Protein AF-A0A1W9GHC3-F1 (afdb_monomer_lite)

Sequence (152 aa):
MKIVDRYWSAICWDCQHILHFSAHDYFKWESYAIHVGSQVFYKWRRKRPTSELLDFFDILMNIEGTKVNEQVLEDPETIEWMASQPERSSRPPIFGHTKEVNLMMMQIEVQTGKQMKRPIIPGLELKLTRKIIRTKDAVARAQERNRLKKAS

pLDDT: mean 77.13, std 10.02, range [52.69, 91.31]

Secondary structure (DSSP, 8-state):
-HHHHHHHHHHHHHHHHTS-S-HHHHT-EEEEEEEETTEEEEEEEESS-HHHHHHHHHHHHHSTT-HHHHHHHH-HHHHHHHHHS---SSPPGGG---HHHHHHHHHHHHHH-PPPPPPPPHHHHHHHHHHHHHHHHHHHHHHHHHHHHH--

Foldseek 3Di:
DVLCVQCVVLVQVCCCPVVNDGPCVVFDKDWDWDDDDPDTDIDIDTPDDVVVVVVVLLVQLADPPRSSVVSCLPDPVNLVVLLPDDDDPDDPSSPPCDPVNVVVQVVCCVVVVDRDDRDDRNSVVVNVVVVVVVVVVVVVVVVVVVVVVVVD

Structure (mmCIF, N/CA/C/O backbone):
data_AF-A0A1W9GHC3-F1
#
_entry.id   AF-A0A1W9GHC3-F1
#
loop_
_atom_site.group_PDB
_atom_site.id
_atom_site.type_symbol
_atom_site.label_atom_id
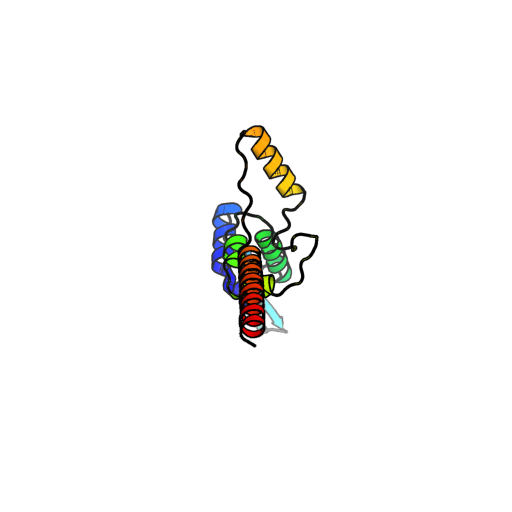_atom_site.label_alt_id
_atom_site.label_comp_id
_atom_site.label_asym_id
_atom_site.label_entity_id
_atom_site.label_seq_id
_atom_site.pdbx_PDB_ins_code
_atom_site.Cartn_x
_atom_site.Cartn_y
_atom_site.Cartn_z
_atom_site.occupancy
_atom_site.B_iso_or_equiv
_atom_site.auth_seq_id
_atom_site.auth_comp_id
_atom_site.auth_asym_id
_atom_site.auth_atom_id
_atom_site.pdbx_PDB_model_num
ATOM 1 N N . MET A 1 1 ? -1.607 -10.414 -12.733 1.00 56.38 1 MET A N 1
ATOM 2 C CA . MET A 1 1 ? -1.873 -9.179 -13.507 1.00 56.38 1 MET A CA 1
ATOM 3 C C . MET A 1 1 ? -3.061 -8.386 -12.983 1.00 56.38 1 MET A C 1
ATOM 5 O O . MET A 1 1 ? -2.893 -7.188 -12.861 1.00 56.38 1 MET A O 1
ATOM 9 N N . LYS A 1 2 ? -4.165 -9.014 -12.538 1.00 66.38 2 LYS A N 1
ATOM 10 C CA . LYS A 1 2 ? -5.343 -8.306 -11.984 1.00 66.38 2 LYS A CA 1
ATOM 11 C C . LYS A 1 2 ? -5.044 -7.198 -10.954 1.00 66.38 2 LYS A C 1
ATOM 13 O O . LYS A 1 2 ? -5.726 -6.188 -10.969 1.00 66.38 2 LYS A O 1
ATOM 18 N N . ILE A 1 3 ? -4.037 -7.378 -10.091 1.00 67.88 3 ILE A N 1
ATOM 19 C CA . ILE A 1 3 ? -3.596 -6.373 -9.102 1.00 67.88 3 ILE A CA 1
ATOM 20 C C . ILE A 1 3 ? -3.003 -5.132 -9.781 1.00 67.88 3 ILE A C 1
ATOM 22 O O . ILE A 1 3 ? -3.460 -4.024 -9.538 1.00 67.88 3 ILE A O 1
ATOM 26 N N . VAL A 1 4 ? -2.036 -5.315 -10.685 1.00 70.25 4 VAL A N 1
ATOM 27 C CA . VAL A 1 4 ? -1.431 -4.207 -11.443 1.00 70.25 4 VAL A CA 1
ATOM 28 C C . VAL A 1 4 ? -2.496 -3.476 -12.252 1.00 70.25 4 VAL A C 1
ATOM 30 O O . VAL A 1 4 ? -2.523 -2.253 -12.244 1.00 70.25 4 VAL A O 1
ATOM 33 N N . ASP A 1 5 ? -3.393 -4.217 -12.905 1.00 78.00 5 ASP A N 1
ATOM 34 C CA . ASP A 1 5 ? -4.468 -3.628 -13.706 1.00 78.00 5 ASP A CA 1
ATOM 35 C C . ASP A 1 5 ? -5.448 -2.826 -12.829 1.00 78.00 5 ASP A C 1
ATOM 37 O O . ASP A 1 5 ? -5.911 -1.763 -13.238 1.00 78.00 5 ASP A O 1
ATOM 41 N N . ARG A 1 6 ? -5.723 -3.289 -11.597 1.00 80.81 6 ARG A N 1
ATOM 42 C CA . ARG A 1 6 ? -6.586 -2.600 -10.621 1.00 80.81 6 ARG A CA 1
ATOM 43 C C . ARG A 1 6 ? -5.992 -1.266 -10.154 1.00 80.81 6 ARG A C 1
ATOM 45 O O . ARG A 1 6 ? -6.743 -0.311 -9.970 1.00 80.81 6 ARG A O 1
ATOM 52 N N . TYR A 1 7 ? -4.672 -1.188 -9.987 1.00 85.00 7 TYR A N 1
ATOM 53 C CA . TYR A 1 7 ? -3.981 0.012 -9.489 1.00 85.00 7 TYR A CA 1
ATOM 54 C C . TYR A 1 7 ? -3.253 0.803 -10.587 1.00 85.00 7 TYR A C 1
ATOM 56 O O . TYR A 1 7 ? -2.509 1.736 -10.288 1.00 85.00 7 TYR A O 1
ATOM 64 N N . TRP A 1 8 ? -3.465 0.465 -11.864 1.00 85.56 8 TRP A N 1
ATOM 65 C CA . TRP A 1 8 ? -2.727 1.053 -12.986 1.00 85.56 8 TRP A CA 1
ATOM 66 C C . TRP A 1 8 ? -2.868 2.576 -13.060 1.00 85.56 8 TRP A C 1
ATOM 68 O O . TRP A 1 8 ? -1.890 3.278 -13.302 1.00 85.56 8 TRP A O 1
ATOM 78 N N . SER A 1 9 ? -4.060 3.106 -12.776 1.00 86.19 9 SER A N 1
ATOM 79 C CA . SER A 1 9 ? -4.304 4.551 -12.727 1.00 86.19 9 SER A CA 1
ATOM 80 C C . SER A 1 9 ? -3.456 5.262 -11.672 1.00 86.19 9 SER A C 1
ATOM 82 O O . SER A 1 9 ? -2.910 6.328 -11.951 1.00 86.19 9 SER A O 1
ATOM 84 N N . ALA A 1 10 ? -3.315 4.674 -10.481 1.00 85.19 10 ALA A N 1
ATOM 85 C CA . ALA A 1 10 ? -2.468 5.225 -9.430 1.00 85.19 10 ALA A CA 1
ATOM 86 C C . ALA A 1 10 ? -0.984 5.120 -9.782 1.00 85.19 10 ALA A C 1
ATOM 88 O O . ALA A 1 10 ? -0.258 6.091 -9.603 1.00 85.19 10 ALA A O 1
ATOM 89 N N . ILE A 1 11 ? -0.551 3.995 -10.363 1.00 85.44 11 ILE A N 1
ATOM 90 C CA . ILE A 1 11 ? 0.830 3.822 -10.842 1.00 85.44 11 ILE A CA 1
ATOM 91 C C . ILE A 1 11 ? 1.169 4.909 -11.870 1.00 85.44 11 ILE A C 1
ATOM 93 O O . ILE A 1 11 ? 2.206 5.559 -11.769 1.00 85.44 11 ILE A O 1
ATOM 97 N N . CYS A 1 12 ? 0.284 5.148 -12.843 1.00 86.88 12 CYS A N 1
ATOM 98 C CA . CYS A 1 12 ? 0.454 6.219 -13.822 1.00 86.88 12 CYS A CA 1
ATOM 99 C C . CYS A 1 12 ? 0.563 7.595 -13.157 1.00 86.88 12 CYS A C 1
ATOM 101 O O . CYS A 1 12 ? 1.422 8.388 -13.545 1.00 86.88 12 CYS A O 1
ATOM 103 N N . TRP A 1 13 ? -0.285 7.866 -12.161 1.00 86.50 13 TRP A N 1
ATOM 104 C CA . TRP A 1 13 ? -0.265 9.128 -11.431 1.00 86.50 13 TRP A CA 1
ATOM 105 C C . TRP A 1 13 ? 1.059 9.329 -10.686 1.00 86.50 13 TRP A C 1
ATOM 107 O O . TRP A 1 13 ? 1.682 10.376 -10.859 1.00 86.50 13 TRP A O 1
ATOM 117 N N . ASP A 1 14 ? 1.524 8.326 -9.936 1.00 83.38 14 ASP A N 1
ATOM 118 C CA . ASP A 1 14 ? 2.777 8.389 -9.173 1.00 83.38 14 ASP A CA 1
ATOM 119 C C . ASP A 1 14 ? 3.99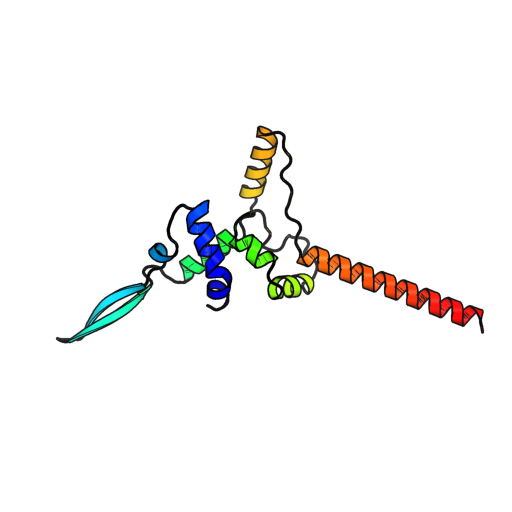1 8.542 -10.090 1.00 83.38 14 ASP A C 1
ATOM 121 O O . ASP A 1 14 ? 4.861 9.381 -9.847 1.00 83.38 14 ASP A O 1
ATOM 125 N N . CYS A 1 15 ? 4.033 7.804 -11.203 1.00 82.62 15 CYS A N 1
ATOM 126 C CA . CYS A 1 15 ? 5.087 7.970 -12.200 1.00 82.62 15 CYS A CA 1
ATOM 127 C C . CYS A 1 15 ? 5.134 9.405 -12.743 1.00 82.62 15 CYS A C 1
ATOM 129 O O . CYS A 1 15 ? 6.214 9.980 -12.861 1.00 82.62 15 CYS A O 1
ATOM 131 N N . GLN A 1 16 ? 3.978 10.010 -13.022 1.00 81.75 16 GLN A N 1
ATOM 132 C CA . GLN A 1 16 ? 3.910 11.361 -13.572 1.00 81.75 16 GLN A CA 1
ATOM 133 C C . GLN A 1 16 ? 4.247 12.449 -12.538 1.00 81.75 16 GLN A C 1
ATOM 135 O O . GLN A 1 16 ? 4.960 13.400 -12.864 1.00 81.75 16 GLN A O 1
ATOM 140 N N . HIS A 1 17 ? 3.742 12.329 -11.308 1.00 75.00 17 HIS A N 1
ATOM 141 C CA . HIS A 1 17 ? 3.769 13.417 -10.323 1.00 75.00 17 HIS A CA 1
ATOM 142 C C . HIS A 1 17 ? 4.912 13.308 -9.312 1.00 75.00 17 HIS A C 1
ATOM 144 O O . HIS A 1 17 ? 5.388 14.338 -8.844 1.00 75.00 17 HIS A O 1
ATOM 150 N N . ILE A 1 18 ? 5.375 12.094 -9.002 1.00 74.38 18 ILE A N 1
ATOM 151 C CA . ILE A 1 18 ? 6.469 11.860 -8.047 1.00 74.38 18 ILE A CA 1
ATOM 152 C C . ILE A 1 18 ? 7.786 11.644 -8.790 1.00 74.38 18 ILE A C 1
ATOM 154 O O . ILE A 1 18 ? 8.825 12.164 -8.395 1.00 74.38 18 ILE A O 1
ATOM 158 N N . LEU A 1 19 ? 7.749 10.865 -9.871 1.00 76.56 19 LEU A N 1
ATOM 159 C CA . LEU A 1 19 ? 8.956 10.395 -10.558 1.00 76.56 19 LEU A CA 1
ATOM 160 C C . LEU A 1 19 ? 9.219 11.114 -11.887 1.00 76.56 19 LEU A C 1
ATOM 162 O O . LEU A 1 19 ? 10.254 10.891 -12.514 1.00 76.56 19 LEU A O 1
ATOM 166 N N . HIS A 1 20 ? 8.295 11.979 -12.306 1.00 79.56 20 HIS A N 1
ATOM 167 C CA . HIS A 1 20 ? 8.384 12.815 -13.502 1.00 79.56 20 HIS A CA 1
ATOM 168 C C . HIS A 1 20 ? 8.636 12.044 -14.809 1.00 79.56 20 HIS A C 1
ATOM 170 O O . HIS A 1 20 ? 9.319 12.535 -15.710 1.00 79.56 20 HIS A O 1
ATOM 176 N N . PHE A 1 21 ? 8.051 10.849 -14.949 1.00 84.44 21 PHE A N 1
ATOM 177 C CA . PHE A 1 21 ? 8.074 10.088 -16.199 1.00 84.44 21 PHE A CA 1
ATOM 178 C C . PHE A 1 21 ? 6.733 9.414 -16.521 1.00 84.44 21 PHE A C 1
ATOM 180 O O . PHE A 1 21 ? 5.882 9.182 -15.669 1.00 84.44 21 PHE A O 1
ATOM 187 N N . SER A 1 22 ? 6.544 9.061 -17.792 1.00 85.88 22 SER A N 1
ATOM 188 C CA . SER A 1 22 ? 5.350 8.359 -18.272 1.00 85.88 22 SER A CA 1
ATOM 189 C C . SER A 1 22 ? 5.458 6.851 -18.027 1.00 85.88 22 SER A C 1
ATOM 191 O O . SER A 1 22 ? 6.295 6.173 -18.629 1.00 85.88 22 SER A O 1
ATOM 193 N N . ALA A 1 23 ? 4.579 6.298 -17.182 1.00 83.69 23 ALA A N 1
ATOM 194 C CA . ALA A 1 23 ? 4.496 4.851 -16.946 1.00 83.69 23 ALA A CA 1
ATOM 195 C C . ALA A 1 23 ? 4.230 4.063 -18.242 1.00 83.69 23 ALA A C 1
ATOM 197 O O . ALA A 1 23 ? 4.757 2.964 -18.432 1.00 83.69 23 ALA A O 1
ATOM 198 N N . HIS A 1 24 ? 3.451 4.640 -19.162 1.00 83.75 24 HIS A N 1
ATOM 199 C CA . HIS A 1 24 ? 3.139 4.028 -20.453 1.00 83.75 24 HIS A CA 1
ATOM 200 C C . HIS A 1 24 ? 4.378 3.866 -21.334 1.00 83.75 24 HIS A C 1
ATOM 202 O O . HIS A 1 24 ? 4.559 2.816 -21.950 1.00 83.75 24 HIS A O 1
ATOM 208 N N . ASP A 1 25 ? 5.247 4.876 -21.362 1.00 82.44 25 ASP A N 1
ATOM 209 C CA . ASP A 1 25 ? 6.484 4.825 -22.144 1.00 82.44 25 ASP A CA 1
ATOM 210 C C . ASP A 1 25 ? 7.536 3.935 -21.487 1.00 82.44 25 ASP A C 1
ATOM 212 O O . ASP A 1 25 ? 8.301 3.245 -22.171 1.00 82.44 25 ASP A O 1
ATOM 216 N N . TYR A 1 26 ? 7.544 3.915 -20.155 1.00 79.12 26 TYR A N 1
ATOM 217 C CA . TYR A 1 26 ? 8.469 3.115 -19.368 1.00 79.12 26 TYR A CA 1
ATOM 218 C C . TYR A 1 26 ? 8.193 1.609 -19.507 1.00 79.12 26 TYR A C 1
ATOM 220 O O . TYR A 1 26 ? 9.114 0.826 -19.740 1.00 79.12 26 TYR A O 1
ATOM 228 N N . PHE A 1 27 ? 6.919 1.200 -19.470 1.00 79.56 27 PHE A N 1
ATOM 229 C CA . PHE A 1 27 ? 6.497 -0.208 -19.532 1.00 79.56 27 PHE A CA 1
ATOM 230 C C . PHE A 1 27 ? 5.967 -0.661 -20.903 1.00 79.56 27 PHE A C 1
ATOM 232 O O . PHE A 1 27 ? 5.299 -1.697 -21.000 1.00 79.56 27 PHE A O 1
ATOM 239 N N . LYS A 1 28 ? 6.282 0.095 -21.959 1.00 84.25 28 LYS A N 1
ATOM 240 C CA . LYS A 1 28 ? 5.808 -0.116 -23.332 1.00 84.25 28 LYS A CA 1
ATOM 241 C C . LYS A 1 28 ? 6.119 -1.520 -23.878 1.00 84.25 28 LYS A C 1
ATOM 243 O O . LYS A 1 28 ? 7.143 -2.130 -23.559 1.00 84.25 28 LYS A O 1
ATOM 248 N N . TRP A 1 29 ? 5.248 -2.013 -24.760 1.00 82.25 29 TRP A N 1
ATOM 249 C CA . TRP A 1 29 ? 5.506 -3.194 -25.587 1.00 82.25 29 TRP A CA 1
ATOM 250 C C . TRP A 1 29 ? 6.313 -2.823 -26.836 1.00 82.25 29 TRP A C 1
ATOM 252 O O . TRP A 1 29 ? 5.992 -1.864 -27.536 1.00 82.25 29 TRP A O 1
ATOM 262 N N . GLU A 1 30 ? 7.349 -3.602 -27.127 1.00 86.75 30 GLU A N 1
ATOM 263 C CA . GLU A 1 30 ? 8.183 -3.484 -28.318 1.00 86.75 30 GLU A CA 1
ATOM 264 C C . GLU A 1 30 ? 8.022 -4.718 -29.212 1.00 86.75 30 GLU A C 1
ATOM 266 O O . GLU A 1 30 ? 8.011 -5.865 -28.751 1.00 86.75 30 GLU A O 1
ATOM 271 N N . SER A 1 31 ? 7.873 -4.481 -30.514 1.00 87.06 31 SER A N 1
ATOM 272 C CA . SER A 1 31 ? 7.913 -5.538 -31.517 1.00 87.06 31 SER A CA 1
ATOM 273 C C . SER A 1 31 ? 9.364 -5.849 -31.862 1.00 87.06 31 SER A C 1
ATOM 275 O O . SER A 1 31 ? 10.144 -4.934 -32.124 1.00 87.06 31 SER A O 1
ATOM 277 N N . TYR A 1 32 ? 9.712 -7.126 -31.933 1.00 85.75 32 TYR A N 1
ATOM 278 C CA . TYR A 1 32 ? 11.011 -7.577 -32.413 1.00 85.75 32 TYR A CA 1
ATOM 279 C C . TYR A 1 32 ? 10.830 -8.616 -33.517 1.00 85.75 32 TYR A C 1
ATOM 281 O O . TYR A 1 32 ? 9.870 -9.391 -33.523 1.00 85.75 32 TYR A O 1
ATOM 289 N N . ALA A 1 33 ? 11.753 -8.597 -34.473 1.00 87.75 33 ALA A N 1
ATOM 290 C CA . ALA A 1 33 ? 11.755 -9.505 -35.606 1.00 87.75 33 ALA A CA 1
ATOM 291 C C . ALA A 1 33 ? 12.527 -10.782 -35.254 1.00 87.75 33 ALA A C 1
ATOM 293 O O . ALA A 1 33 ? 13.699 -10.734 -34.881 1.00 87.75 33 ALA A O 1
ATOM 294 N N . ILE A 1 34 ? 11.877 -11.930 -35.405 1.00 85.62 34 ILE A N 1
ATOM 295 C CA . ILE A 1 34 ? 12.501 -13.247 -35.335 1.00 85.62 34 ILE A CA 1
ATOM 296 C C . ILE A 1 34 ? 12.658 -13.758 -36.754 1.00 85.62 34 ILE A C 1
ATOM 298 O O . ILE A 1 34 ? 11.692 -13.817 -37.512 1.00 85.62 34 ILE A O 1
ATOM 302 N N . HIS A 1 35 ? 13.880 -14.143 -37.087 1.00 86.25 35 HIS A N 1
ATOM 303 C CA . HIS A 1 35 ? 14.206 -14.695 -38.389 1.00 86.25 35 HIS A CA 1
ATOM 304 C C . HIS A 1 35 ? 14.248 -16.215 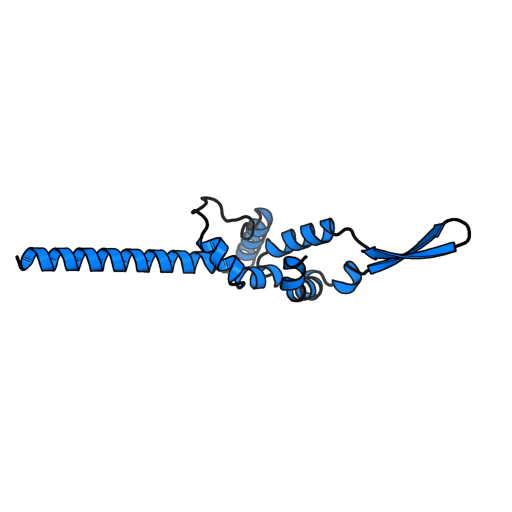-38.252 1.00 86.25 35 HIS A C 1
ATOM 306 O O . HIS A 1 35 ? 15.016 -16.745 -37.449 1.00 86.25 35 HIS A O 1
ATOM 312 N N . VAL A 1 36 ? 13.396 -16.910 -39.003 1.00 83.88 36 VAL A N 1
ATOM 313 C CA . VAL A 1 36 ? 13.403 -18.374 -39.097 1.00 83.88 36 VAL A CA 1
ATOM 314 C C . VAL A 1 36 ? 13.594 -18.717 -40.569 1.00 83.88 36 VAL A C 1
ATOM 316 O O . VAL A 1 36 ? 12.656 -18.666 -41.364 1.00 83.88 36 VAL A O 1
ATOM 319 N N . GLY A 1 37 ? 14.844 -18.987 -40.951 1.00 84.44 37 GLY A N 1
ATOM 320 C CA . GLY A 1 37 ? 15.231 -19.109 -42.357 1.00 84.44 37 GLY A CA 1
ATOM 321 C C . GLY A 1 37 ? 15.061 -17.780 -43.101 1.00 84.44 37 GLY A C 1
ATOM 322 O O . GLY A 1 37 ? 15.586 -16.756 -42.670 1.00 84.44 37 GLY A O 1
ATOM 323 N N . SER A 1 38 ? 14.319 -17.797 -44.208 1.00 84.62 38 SER A N 1
ATOM 324 C CA . SER A 1 38 ? 14.007 -16.623 -45.037 1.00 84.62 38 SER A CA 1
ATOM 325 C C . SER A 1 38 ? 12.733 -15.875 -44.618 1.00 84.62 38 SER A C 1
ATOM 327 O O . SER A 1 38 ? 12.408 -14.850 -45.213 1.00 84.62 38 SER A O 1
ATOM 329 N N . GLN A 1 39 ? 12.003 -16.360 -43.608 1.00 83.50 39 GLN A N 1
ATOM 330 C CA . GLN A 1 39 ? 10.781 -15.721 -43.120 1.00 83.50 39 GLN A CA 1
ATOM 331 C C . GLN A 1 39 ? 11.044 -14.874 -41.872 1.00 83.50 39 GLN A C 1
ATOM 333 O O . GLN A 1 39 ? 11.736 -15.295 -40.940 1.00 83.50 39 GLN A O 1
ATOM 338 N N . VAL A 1 40 ? 10.443 -13.680 -41.852 1.00 84.81 40 VAL A N 1
ATOM 339 C CA . VAL A 1 40 ? 10.484 -12.749 -40.721 1.00 84.81 40 VAL A CA 1
ATOM 340 C C . VAL A 1 40 ? 9.149 -12.790 -39.989 1.00 84.81 40 VAL A C 1
ATOM 342 O O . VAL A 1 40 ? 8.103 -12.487 -40.559 1.00 84.81 40 VAL A O 1
ATOM 345 N N . PHE A 1 41 ? 9.193 -13.131 -38.705 1.00 85.12 41 PHE A N 1
ATOM 346 C CA . PHE A 1 41 ? 8.041 -13.124 -37.813 1.00 85.12 41 PHE A CA 1
ATOM 347 C C . PHE A 1 41 ? 8.181 -11.996 -36.802 1.00 85.12 41 PHE A C 1
ATOM 349 O O . PHE A 1 41 ? 9.188 -11.902 -36.102 1.00 85.12 41 PHE A O 1
ATOM 356 N N . TYR A 1 42 ? 7.151 -11.169 -36.665 1.00 86.56 42 TYR A N 1
ATOM 357 C CA . TYR A 1 42 ? 7.112 -10.159 -35.614 1.00 86.56 42 TYR A CA 1
ATOM 358 C C . TYR A 1 42 ? 6.507 -10.758 -34.348 1.00 86.56 42 TYR A C 1
ATOM 360 O O . TYR A 1 42 ? 5.387 -11.269 -34.362 1.00 86.56 42 TYR A O 1
ATOM 368 N N . LYS A 1 43 ? 7.246 -10.686 -33.240 1.00 84.88 43 LYS A N 1
ATOM 369 C CA . LYS A 1 43 ? 6.727 -10.997 -31.906 1.00 84.88 43 LYS A CA 1
ATOM 370 C C . LYS A 1 43 ? 6.740 -9.748 -31.043 1.00 84.88 43 LYS A C 1
ATOM 372 O O . LYS A 1 43 ? 7.590 -8.876 -31.194 1.00 84.88 43 LYS A O 1
ATOM 377 N N . TRP A 1 44 ? 5.797 -9.683 -30.116 1.00 83.81 44 TRP A N 1
ATOM 378 C CA . TRP A 1 44 ? 5.721 -8.618 -29.127 1.00 83.81 44 TRP A CA 1
ATOM 379 C C . TRP A 1 44 ? 6.377 -9.079 -27.833 1.00 83.81 44 TRP A C 1
ATOM 381 O O . TRP A 1 44 ? 6.138 -10.193 -27.366 1.00 83.81 44 TRP A O 1
ATOM 391 N N . ARG A 1 45 ? 7.205 -8.221 -27.246 1.00 81.94 45 ARG A N 1
ATOM 392 C CA . ARG A 1 45 ? 7.705 -8.384 -25.878 1.00 81.94 45 ARG A CA 1
ATOM 393 C C . ARG A 1 45 ? 7.592 -7.063 -25.136 1.00 81.94 45 ARG A C 1
ATOM 395 O O . ARG A 1 45 ? 7.502 -6.005 -25.748 1.00 81.94 45 ARG A O 1
ATOM 402 N N . ARG A 1 46 ? 7.594 -7.108 -23.811 1.00 79.12 46 ARG A N 1
ATOM 403 C CA . ARG A 1 46 ? 7.706 -5.885 -23.013 1.00 79.12 46 ARG A CA 1
ATOM 404 C C . ARG A 1 46 ? 9.133 -5.356 -23.109 1.00 79.12 46 ARG A C 1
ATOM 406 O O . ARG A 1 46 ? 10.074 -6.146 -23.085 1.00 79.12 46 ARG A O 1
ATOM 413 N N . LYS A 1 47 ? 9.285 -4.032 -23.172 1.00 83.94 47 LYS A N 1
ATOM 414 C CA . LYS A 1 47 ? 10.591 -3.355 -23.1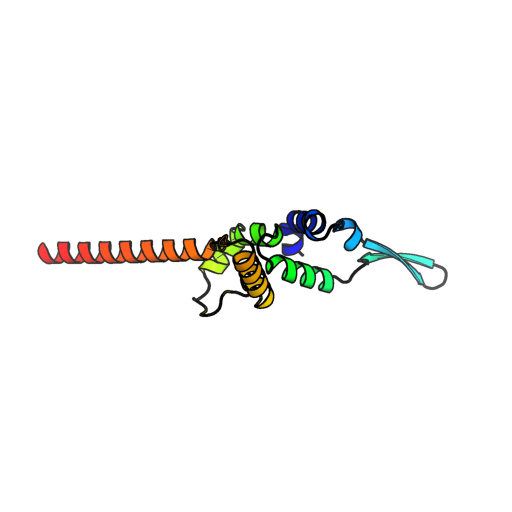51 1.00 83.94 47 LYS A CA 1
ATOM 415 C C . LYS A 1 47 ? 11.370 -3.636 -21.859 1.00 83.94 47 LYS A C 1
ATOM 417 O O . LYS A 1 47 ? 12.599 -3.641 -21.857 1.00 83.94 47 LYS A O 1
ATOM 422 N N . ARG A 1 48 ? 10.649 -3.884 -20.763 1.00 81.25 48 ARG A N 1
ATOM 423 C CA . ARG A 1 48 ? 11.182 -4.264 -19.450 1.00 81.25 48 ARG A CA 1
ATOM 424 C C . ARG A 1 48 ? 10.521 -5.546 -18.938 1.00 81.25 48 ARG A C 1
ATOM 426 O O . ARG A 1 48 ? 9.349 -5.782 -19.252 1.00 81.25 48 ARG A O 1
ATOM 433 N N . PRO A 1 49 ? 11.246 -6.385 -18.179 1.00 83.62 49 PRO A N 1
ATOM 434 C CA . PRO A 1 49 ? 10.683 -7.588 -17.584 1.00 83.62 49 PRO A CA 1
ATOM 435 C C . PRO A 1 49 ? 9.562 -7.247 -16.596 1.00 83.62 49 PRO A C 1
ATOM 437 O O . PRO A 1 49 ? 9.541 -6.196 -15.963 1.00 83.62 49 PRO A O 1
ATOM 440 N N . THR A 1 50 ? 8.609 -8.166 -16.447 1.00 78.62 50 THR A N 1
ATOM 441 C CA . THR A 1 50 ? 7.466 -7.972 -15.543 1.00 78.62 50 THR A CA 1
ATOM 442 C C . THR A 1 50 ? 7.876 -7.950 -14.069 1.00 78.62 50 THR A C 1
ATOM 444 O O . THR A 1 50 ? 7.186 -7.314 -13.284 1.00 78.62 50 THR A O 1
ATOM 447 N N . SER A 1 51 ? 8.986 -8.595 -13.700 1.00 81.81 51 SER A N 1
ATOM 448 C CA . SER A 1 51 ? 9.529 -8.546 -12.337 1.00 81.81 51 SER A CA 1
ATOM 449 C C . SER A 1 51 ? 9.867 -7.120 -11.914 1.00 81.81 51 SER A C 1
ATOM 451 O O . SER A 1 51 ? 9.429 -6.691 -10.861 1.00 81.81 51 SER A O 1
ATOM 453 N N . GLU A 1 52 ? 10.519 -6.351 -12.789 1.00 82.75 52 GLU A N 1
ATOM 454 C CA . GLU A 1 52 ? 10.886 -4.956 -12.518 1.00 82.75 52 GLU A CA 1
ATOM 455 C C . GLU A 1 52 ? 9.649 -4.082 -12.272 1.00 82.75 52 GLU A C 1
ATOM 457 O O . GLU A 1 52 ? 9.662 -3.230 -11.394 1.00 82.75 52 GLU A O 1
ATOM 462 N N . LEU A 1 53 ? 8.545 -4.331 -12.988 1.00 80.12 53 LEU A N 1
ATOM 463 C CA . LEU A 1 53 ? 7.273 -3.654 -12.717 1.00 80.12 53 LEU A CA 1
ATOM 464 C C . LEU A 1 53 ? 6.711 -4.012 -11.330 1.00 80.12 53 LEU A C 1
ATOM 466 O O . LEU A 1 53 ? 6.145 -3.146 -10.668 1.00 80.12 53 LEU A O 1
ATOM 470 N N . LEU A 1 54 ? 6.807 -5.279 -10.921 1.00 80.75 54 LEU A N 1
ATOM 471 C CA . LEU A 1 54 ? 6.294 -5.733 -9.627 1.00 80.75 54 LEU A CA 1
ATOM 472 C C . LEU A 1 54 ? 7.133 -5.175 -8.476 1.00 80.75 54 LEU A C 1
ATOM 474 O O . LEU A 1 54 ? 6.555 -4.653 -7.533 1.00 80.75 54 LEU A O 1
ATOM 478 N N . ASP A 1 55 ? 8.459 -5.180 -8.606 1.00 80.25 55 ASP A N 1
ATOM 479 C CA . ASP A 1 55 ? 9.360 -4.566 -7.627 1.00 80.25 55 ASP A CA 1
ATOM 480 C C . ASP A 1 55 ? 9.079 -3.060 -7.500 1.00 80.25 55 ASP A C 1
ATOM 482 O O . ASP A 1 55 ? 9.054 -2.504 -6.404 1.00 80.25 55 ASP A O 1
ATOM 486 N N . PHE A 1 56 ? 8.799 -2.391 -8.623 1.00 78.06 56 PHE A N 1
ATOM 487 C CA . PHE A 1 56 ? 8.433 -0.976 -8.633 1.00 78.06 56 PHE A CA 1
ATOM 488 C C . PHE A 1 56 ? 7.110 -0.710 -7.914 1.00 78.06 56 PHE A C 1
ATOM 490 O O . PHE A 1 56 ? 6.988 0.238 -7.138 1.00 78.06 56 PHE A O 1
ATOM 497 N N . PHE A 1 57 ? 6.117 -1.560 -8.168 1.00 77.69 57 PHE A N 1
ATOM 498 C CA . PHE A 1 57 ? 4.827 -1.505 -7.497 1.00 77.69 57 PHE A CA 1
ATOM 499 C C . PHE A 1 57 ? 4.973 -1.752 -5.991 1.00 77.69 57 PHE A C 1
ATOM 501 O O . PHE A 1 57 ? 4.407 -1.000 -5.201 1.00 77.69 57 PHE A O 1
ATOM 508 N N . ASP A 1 58 ? 5.795 -2.723 -5.592 1.00 77.19 58 ASP A N 1
ATOM 509 C CA . ASP A 1 58 ? 6.111 -2.990 -4.190 1.00 77.19 58 ASP A CA 1
ATOM 510 C C . ASP A 1 58 ? 6.768 -1.777 -3.523 1.00 77.19 58 ASP A C 1
ATOM 512 O O . ASP A 1 58 ? 6.395 -1.410 -2.411 1.00 77.19 58 ASP A O 1
ATOM 516 N N . ILE A 1 59 ? 7.693 -1.091 -4.195 1.00 77.25 59 ILE A N 1
ATOM 517 C CA . ILE A 1 59 ? 8.291 0.142 -3.668 1.00 77.25 59 ILE A CA 1
ATOM 518 C C . ILE A 1 59 ? 7.224 1.229 -3.484 1.00 77.25 59 ILE A C 1
ATOM 520 O O . ILE A 1 59 ? 7.122 1.794 -2.395 1.00 77.25 59 ILE A O 1
ATOM 524 N N . LEU A 1 60 ? 6.403 1.503 -4.505 1.00 77.50 60 LEU A N 1
ATOM 525 C CA . LEU A 1 60 ? 5.368 2.543 -4.438 1.00 77.50 60 LEU A CA 1
ATOM 526 C C . LEU A 1 60 ? 4.322 2.261 -3.355 1.00 77.50 60 LEU A C 1
ATOM 528 O O . LEU A 1 60 ? 3.931 3.182 -2.643 1.00 77.50 60 LEU A O 1
ATOM 532 N N . MET A 1 61 ? 3.919 1.000 -3.178 1.00 75.38 61 MET A N 1
ATOM 533 C CA . MET A 1 61 ? 3.004 0.590 -2.108 1.00 75.38 61 MET A CA 1
ATOM 534 C C . MET A 1 61 ? 3.562 0.836 -0.705 1.00 75.38 61 MET A C 1
ATOM 536 O O . MET A 1 61 ? 2.779 0.997 0.226 1.00 75.38 61 MET A O 1
ATOM 540 N N . ASN A 1 62 ? 4.884 0.848 -0.535 1.00 71.94 62 ASN A N 1
ATOM 541 C CA . ASN A 1 62 ? 5.534 1.021 0.766 1.00 71.94 62 ASN A CA 1
ATOM 542 C C . ASN A 1 62 ? 5.912 2.481 1.069 1.00 71.94 62 ASN A C 1
ATOM 544 O O . ASN A 1 62 ? 6.301 2.794 2.197 1.00 71.94 62 ASN A O 1
ATOM 548 N N . ILE A 1 63 ? 5.810 3.377 0.085 1.00 70.31 63 ILE A N 1
ATOM 549 C CA . ILE A 1 63 ? 6.034 4.810 0.277 1.00 70.31 63 ILE A CA 1
ATOM 550 C C . ILE A 1 63 ? 4.701 5.462 0.642 1.00 70.31 63 ILE A C 1
ATOM 552 O O . ILE A 1 63 ? 3.715 5.361 -0.082 1.00 70.31 63 ILE A O 1
ATOM 556 N N . GLU A 1 64 ? 4.674 6.147 1.778 1.00 67.00 64 GLU A N 1
ATOM 557 C CA . GLU A 1 64 ? 3.501 6.900 2.210 1.00 67.00 64 GLU A CA 1
ATOM 558 C C . GLU A 1 64 ? 3.270 8.131 1.321 1.00 67.00 64 GLU A C 1
ATOM 560 O O . GLU A 1 64 ? 4.216 8.820 0.939 1.00 67.00 64 GLU A O 1
ATOM 565 N N . GLY A 1 65 ? 2.001 8.423 1.027 1.00 65.31 65 GLY A N 1
ATOM 566 C CA . GLY A 1 65 ? 1.599 9.582 0.226 1.00 65.31 65 GLY A CA 1
ATOM 567 C C . GLY A 1 65 ? 1.668 9.346 -1.282 1.00 65.31 65 GLY A C 1
ATOM 568 O O . GLY A 1 65 ? 1.327 10.243 -2.051 1.00 65.31 65 GLY A O 1
ATOM 569 N N . THR A 1 66 ? 2.073 8.150 -1.717 1.00 77.88 66 THR A N 1
ATOM 570 C CA . THR A 1 66 ? 1.859 7.721 -3.100 1.00 77.88 66 THR A CA 1
ATOM 571 C C . THR A 1 66 ? 0.381 7.424 -3.321 1.00 77.88 66 THR A C 1
ATOM 573 O O . THR A 1 66 ? -0.325 6.928 -2.435 1.00 77.88 66 THR A O 1
ATOM 576 N N . LYS A 1 67 ? -0.097 7.685 -4.536 1.00 79.06 67 LYS A N 1
ATOM 577 C CA . LYS A 1 67 ? -1.464 7.356 -4.931 1.00 79.06 67 LYS A CA 1
ATOM 578 C C . LYS A 1 67 ? -1.694 5.849 -4.919 1.00 79.06 67 LYS A C 1
ATOM 580 O O . LYS A 1 67 ? -2.803 5.405 -4.627 1.00 79.06 67 LYS A O 1
ATOM 585 N N . VAL A 1 68 ? -0.655 5.064 -5.206 1.00 82.81 68 VAL A N 1
ATOM 586 C CA . VAL A 1 68 ? -0.687 3.601 -5.118 1.00 82.81 68 VAL A CA 1
ATOM 587 C C . VAL A 1 68 ? -0.912 3.148 -3.683 1.00 82.81 68 VAL A C 1
ATOM 589 O O . VAL A 1 68 ? -1.770 2.296 -3.462 1.00 82.81 68 VAL A O 1
ATOM 592 N N . ASN A 1 69 ? -0.199 3.724 -2.712 1.00 80.75 69 ASN A N 1
ATOM 593 C CA . ASN A 1 69 ? -0.422 3.411 -1.306 1.00 80.75 69 ASN A CA 1
ATOM 594 C C . ASN A 1 69 ? -1.868 3.746 -0.918 1.00 80.75 69 ASN A C 1
ATOM 596 O O . ASN A 1 69 ? -2.591 2.841 -0.513 1.00 80.75 69 ASN A O 1
ATOM 600 N N . GLU A 1 70 ? -2.330 4.979 -1.155 1.00 76.19 70 GLU A N 1
ATOM 601 C CA . GLU A 1 70 ? -3.705 5.405 -0.839 1.00 76.19 70 GLU A CA 1
ATOM 602 C C . GLU A 1 70 ? -4.768 4.471 -1.432 1.00 76.19 70 GLU A C 1
ATOM 604 O O . GLU A 1 70 ? -5.650 3.993 -0.719 1.00 76.19 70 GLU A O 1
ATOM 609 N N . GLN A 1 71 ? -4.663 4.154 -2.725 1.00 83.44 71 GLN A N 1
ATOM 610 C CA . GLN A 1 71 ? -5.655 3.323 -3.405 1.00 83.44 71 GLN A CA 1
ATOM 611 C C . GLN A 1 71 ? -5.661 1.879 -2.878 1.00 83.44 71 GLN A C 1
ATOM 613 O O . GLN A 1 71 ? -6.712 1.242 -2.842 1.00 83.44 71 GLN A O 1
ATOM 618 N N . VAL A 1 72 ? -4.509 1.358 -2.446 1.00 83.00 72 VAL A N 1
ATOM 619 C CA . VAL A 1 72 ? -4.419 0.047 -1.789 1.00 83.00 72 VAL A CA 1
ATOM 620 C C . VAL A 1 72 ? -5.025 0.093 -0.384 1.00 83.00 72 VAL A C 1
ATOM 622 O O . VAL A 1 72 ? -5.663 -0.876 0.026 1.00 83.00 72 VAL A O 1
ATOM 625 N N . LEU A 1 73 ? -4.868 1.204 0.346 1.00 76.31 73 LEU A N 1
ATOM 626 C CA . LEU A 1 73 ? -5.432 1.370 1.691 1.00 76.31 73 LEU A CA 1
ATOM 627 C C . LEU A 1 73 ? -6.950 1.482 1.690 1.00 76.31 73 LEU A C 1
ATOM 629 O O . LEU A 1 73 ? -7.592 1.031 2.637 1.00 76.31 73 LEU A O 1
ATOM 633 N N . GLU A 1 74 ? -7.499 2.096 0.650 1.00 81.38 74 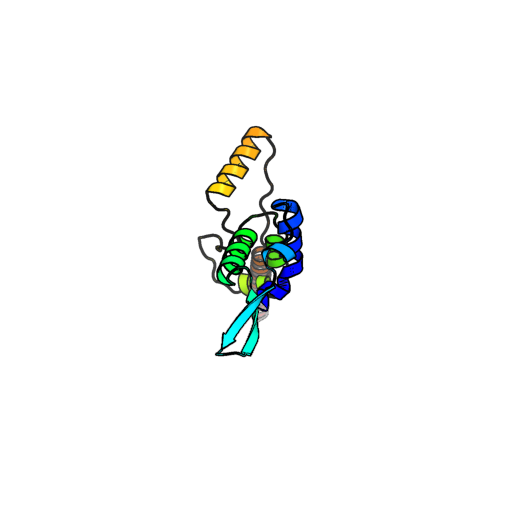GLU A N 1
ATOM 634 C CA . GLU A 1 74 ? -8.934 2.296 0.473 1.00 81.38 74 GLU A CA 1
ATOM 635 C C . GLU A 1 74 ? -9.625 1.096 -0.195 1.00 81.38 74 GLU A C 1
ATOM 637 O O . GLU A 1 74 ? -10.855 1.038 -0.219 1.00 81.38 74 GLU A O 1
ATOM 642 N N . ASP A 1 75 ? -8.867 0.118 -0.708 1.00 84.69 75 ASP A N 1
ATOM 643 C CA . ASP A 1 75 ? -9.431 -1.066 -1.357 1.00 84.69 75 ASP A CA 1
ATOM 644 C C . ASP A 1 75 ? -10.184 -1.945 -0.336 1.00 84.69 75 ASP A C 1
ATOM 646 O O . ASP A 1 75 ? -9.564 -2.474 0.597 1.00 84.69 75 ASP A O 1
ATOM 650 N N . PRO A 1 76 ? -11.502 -2.173 -0.516 1.00 81.75 76 PRO A N 1
ATOM 651 C CA . PRO A 1 76 ? -12.294 -3.008 0.381 1.00 81.75 76 PRO A CA 1
ATOM 652 C C . PRO A 1 76 ? -11.714 -4.411 0.592 1.00 81.75 76 PRO A C 1
ATOM 654 O O . PRO A 1 76 ? -11.731 -4.918 1.714 1.00 81.75 76 PRO A O 1
ATOM 657 N N . GLU A 1 77 ? -11.161 -5.030 -0.456 1.00 84.06 77 GLU A N 1
ATOM 658 C CA . GLU A 1 77 ? -10.602 -6.385 -0.379 1.00 84.06 77 GLU A CA 1
ATOM 659 C C . GLU A 1 77 ? -9.342 -6.408 0.496 1.00 84.06 77 GLU A C 1
ATOM 661 O O . GLU A 1 77 ? -9.171 -7.287 1.348 1.00 84.06 77 GLU A O 1
ATOM 666 N N . THR A 1 78 ? -8.495 -5.386 0.354 1.00 81.06 78 THR A N 1
ATOM 667 C CA . THR A 1 78 ? -7.302 -5.201 1.185 1.00 81.06 78 THR A CA 1
ATOM 668 C C . THR A 1 78 ? -7.689 -4.920 2.633 1.00 81.06 78 THR A C 1
ATOM 670 O O . THR A 1 78 ? -7.142 -5.542 3.543 1.00 81.06 78 THR A O 1
ATOM 673 N N . ILE A 1 79 ? -8.664 -4.040 2.871 1.00 79.94 79 ILE A N 1
ATOM 674 C CA . ILE A 1 79 ? -9.144 -3.690 4.215 1.00 79.94 79 ILE A CA 1
ATOM 675 C C . ILE A 1 79 ? -9.685 -4.925 4.945 1.00 79.94 79 ILE A C 1
ATOM 677 O O . ILE A 1 79 ? -9.349 -5.161 6.112 1.00 79.94 79 ILE A O 1
ATOM 681 N N . GLU A 1 80 ? -10.515 -5.730 4.280 1.00 81.75 80 GLU A N 1
ATOM 682 C CA . GLU A 1 80 ? -11.078 -6.947 4.864 1.00 81.75 80 GLU A CA 1
ATOM 683 C C . GLU A 1 80 ? -10.003 -7.988 5.155 1.00 81.75 80 GLU A C 1
ATOM 685 O O . GLU A 1 80 ? -9.970 -8.553 6.259 1.00 81.75 80 GLU A O 1
ATOM 690 N N . TRP A 1 81 ? -9.089 -8.193 4.204 1.00 81.81 81 TRP A N 1
ATOM 691 C CA . TRP A 1 81 ? -7.946 -9.072 4.389 1.00 81.81 81 TRP A CA 1
ATOM 692 C C . TRP A 1 81 ? -7.111 -8.633 5.595 1.00 81.81 81 TRP A C 1
ATOM 694 O O . TRP A 1 81 ? -6.857 -9.439 6.493 1.00 81.81 81 TRP A O 1
ATOM 704 N N . MET A 1 82 ? -6.771 -7.349 5.697 1.00 72.81 82 MET A N 1
ATOM 705 C CA . MET A 1 82 ? -6.022 -6.791 6.822 1.00 72.81 82 MET A CA 1
ATOM 706 C C . MET A 1 82 ? -6.730 -6.970 8.165 1.00 72.81 82 MET A C 1
ATOM 708 O O . MET A 1 82 ? -6.100 -7.338 9.159 1.00 72.81 82 MET A O 1
ATOM 712 N N . ALA A 1 83 ? -8.040 -6.730 8.209 1.00 74.50 83 ALA A N 1
ATOM 713 C CA . ALA A 1 83 ? -8.828 -6.876 9.426 1.00 74.50 83 ALA A CA 1
ATOM 714 C C . ALA A 1 83 ? -8.909 -8.341 9.896 1.00 74.50 83 ALA A C 1
ATOM 716 O O . ALA A 1 83 ? -9.130 -8.589 11.086 1.00 74.50 83 ALA A O 1
ATOM 717 N N . SER A 1 84 ? -8.737 -9.302 8.980 1.00 79.25 84 SER A N 1
ATOM 718 C CA . SER A 1 84 ? -8.760 -10.742 9.268 1.00 79.25 84 SER A CA 1
ATOM 719 C C . SER A 1 84 ? -7.439 -11.282 9.839 1.00 79.25 84 SER A C 1
ATOM 721 O O . SER A 1 84 ? -7.445 -12.297 10.535 1.00 79.25 84 SER A O 1
ATOM 723 N N . GLN A 1 85 ? -6.314 -10.595 9.609 1.00 77.38 85 GLN A N 1
ATOM 724 C CA . GLN A 1 85 ? -4.992 -11.050 10.048 1.00 77.38 85 GLN A CA 1
ATOM 725 C C . GLN A 1 85 ? -4.796 -10.939 11.579 1.00 77.38 85 GLN A C 1
ATOM 727 O O . GLN A 1 85 ? -5.294 -9.994 12.217 1.00 77.38 85 GLN A O 1
ATOM 732 N N . PRO A 1 86 ? -4.038 -11.868 12.202 1.00 70.06 86 PRO A N 1
ATOM 733 C CA . PRO A 1 86 ? -3.650 -11.768 13.607 1.00 70.06 86 PRO A CA 1
ATOM 734 C C . PRO A 1 86 ? -2.788 -10.523 13.849 1.00 70.06 86 PRO A C 1
ATOM 736 O O . PRO A 1 86 ? -2.106 -10.027 12.954 1.00 70.06 86 PRO A O 1
ATOM 739 N N . GLU A 1 87 ? -2.859 -9.979 15.064 1.00 60.22 87 GLU A N 1
ATOM 740 C CA . GLU A 1 87 ? -2.114 -8.778 15.449 1.00 60.22 87 GLU A CA 1
ATOM 741 C C . GLU A 1 87 ? -0.612 -9.099 15.442 1.00 60.22 87 GLU A C 1
ATOM 743 O O . GLU A 1 87 ? -0.113 -9.825 16.300 1.00 60.22 87 GLU A O 1
ATOM 748 N N . ARG A 1 88 ? 0.101 -8.629 14.416 1.00 59.97 88 ARG A N 1
ATOM 749 C CA . ARG A 1 88 ? 1.561 -8.719 14.371 1.00 59.97 88 ARG A CA 1
ATOM 750 C C . ARG A 1 88 ? 2.133 -7.591 15.227 1.00 59.97 88 ARG A C 1
ATOM 752 O O . ARG A 1 88 ? 1.645 -6.466 15.166 1.00 59.97 88 ARG A O 1
ATOM 759 N N . SER A 1 89 ? 3.175 -7.883 16.005 1.00 55.22 89 SER A N 1
ATOM 760 C CA . SER A 1 89 ? 3.920 -6.866 16.767 1.00 55.22 89 SER A CA 1
ATOM 761 C C . SER A 1 89 ? 4.622 -5.856 15.851 1.00 55.22 89 SER A C 1
ATOM 763 O O . SER A 1 89 ? 4.888 -4.726 16.254 1.00 55.22 89 SER A O 1
ATOM 765 N N . SER A 1 90 ? 4.896 -6.253 14.606 1.00 58.34 90 SER A N 1
ATOM 766 C CA . SER A 1 90 ? 5.428 -5.403 13.547 1.00 58.34 90 SER A CA 1
ATOM 767 C C . SER A 1 90 ? 4.308 -4.877 12.650 1.00 58.34 90 SER A C 1
ATOM 769 O O . SER A 1 90 ? 3.402 -5.628 12.273 1.00 58.34 90 SER A O 1
ATOM 771 N N . ARG A 1 91 ? 4.415 -3.611 12.224 1.00 52.69 91 ARG A N 1
ATOM 772 C CA . ARG A 1 91 ? 3.570 -3.072 11.148 1.00 52.69 91 ARG A CA 1
ATOM 773 C C . ARG A 1 91 ? 3.674 -3.984 9.913 1.00 52.69 91 ARG A C 1
ATOM 775 O O . ARG A 1 91 ? 4.766 -4.493 9.649 1.00 52.69 91 ARG A O 1
ATOM 782 N N . PRO A 1 92 ? 2.572 -4.255 9.192 1.00 54.06 92 PRO A N 1
ATOM 783 C CA . PRO A 1 92 ? 2.645 -5.080 7.992 1.00 54.06 92 PRO A CA 1
ATOM 784 C C . PRO A 1 92 ? 3.580 -4.424 6.958 1.00 54.06 92 PRO A C 1
ATOM 786 O O . PRO A 1 92 ? 3.687 -3.201 6.973 1.00 54.06 92 PRO A O 1
ATOM 789 N N . PRO A 1 93 ? 4.241 -5.194 6.073 1.00 54.12 93 PRO A N 1
ATOM 790 C CA . PRO A 1 93 ? 5.239 -4.670 5.132 1.00 54.12 93 PRO A CA 1
ATOM 791 C C . PRO A 1 93 ? 4.739 -3.475 4.315 1.00 54.12 93 PRO A C 1
ATOM 793 O O . PRO A 1 93 ? 5.404 -2.453 4.326 1.00 54.12 93 PRO A O 1
ATOM 796 N N . ILE A 1 94 ? 3.505 -3.560 3.799 1.00 53.25 94 ILE A N 1
ATOM 797 C CA . ILE A 1 94 ? 2.731 -2.497 3.113 1.00 53.25 94 ILE A CA 1
ATOM 798 C C . ILE A 1 94 ? 2.530 -1.189 3.915 1.00 53.25 94 ILE A C 1
ATOM 800 O O . ILE A 1 94 ? 2.041 -0.201 3.385 1.00 53.25 94 ILE A O 1
ATOM 804 N N . PHE A 1 95 ? 2.896 -1.172 5.198 1.00 55.75 95 PHE A N 1
ATOM 805 C CA . PHE A 1 95 ? 2.832 -0.029 6.125 1.00 55.75 95 PHE A CA 1
ATOM 806 C C . PHE A 1 95 ? 4.153 0.202 6.856 1.00 55.75 95 PHE A C 1
ATOM 808 O O . PHE A 1 95 ? 4.224 0.952 7.842 1.00 55.75 95 PHE A O 1
ATOM 815 N N . GLY A 1 96 ? 5.192 -0.522 6.450 1.00 53.03 96 GLY A N 1
ATOM 816 C CA . GLY A 1 96 ? 6.524 -0.327 6.957 1.00 53.03 96 GLY A CA 1
ATOM 817 C C . GLY A 1 96 ? 7.044 0.954 6.347 1.00 53.03 96 GLY A C 1
ATOM 818 O O . GLY A 1 96 ? 7.626 0.909 5.272 1.00 53.03 96 GLY A O 1
ATOM 819 N N . HIS A 1 97 ? 6.886 2.085 7.046 1.00 55.16 97 HIS A N 1
ATOM 820 C CA . HIS A 1 97 ? 7.822 3.181 6.832 1.00 55.16 97 HIS A CA 1
ATOM 821 C C . HIS A 1 97 ? 9.197 2.542 6.964 1.00 55.16 97 HIS A C 1
ATOM 823 O O . HIS A 1 97 ? 9.561 2.032 8.035 1.00 55.16 97 HIS A O 1
ATOM 829 N N . THR A 1 98 ? 9.921 2.487 5.857 1.00 56.97 98 THR A N 1
ATOM 830 C CA . THR A 1 98 ? 11.289 2.014 5.894 1.00 56.97 98 THR A CA 1
ATOM 831 C C . THR A 1 98 ? 12.034 2.892 6.899 1.00 56.97 98 THR A C 1
ATOM 833 O O . THR A 1 98 ? 11.639 4.035 7.183 1.00 56.97 98 THR A O 1
ATOM 836 N N . LYS A 1 99 ? 13.070 2.347 7.536 1.00 55.94 99 LYS A N 1
ATOM 837 C CA . LYS A 1 99 ? 13.828 3.086 8.555 1.00 55.94 99 LYS A CA 1
ATOM 838 C C . LYS A 1 99 ? 14.297 4.434 7.993 1.00 55.94 99 LYS A C 1
ATOM 840 O O . LYS A 1 99 ? 14.291 5.439 8.693 1.00 55.94 99 LYS A O 1
ATOM 845 N N . GLU A 1 100 ? 14.604 4.439 6.706 1.00 59.12 100 GLU A N 1
ATOM 846 C CA . GLU A 1 100 ? 15.015 5.557 5.877 1.00 59.12 100 GLU A CA 1
ATOM 847 C C . GLU A 1 100 ? 13.909 6.617 5.736 1.00 59.12 100 GLU A C 1
ATOM 849 O O . GLU A 1 100 ? 14.174 7.800 5.931 1.00 59.12 100 GLU A O 1
ATOM 854 N N . VAL A 1 101 ? 12.661 6.216 5.471 1.00 63.28 101 VAL A N 1
ATOM 855 C CA . VAL A 1 101 ? 11.521 7.144 5.339 1.00 63.28 101 VAL A CA 1
ATOM 856 C C . VAL A 1 101 ? 11.123 7.742 6.690 1.00 63.28 101 VAL A C 1
ATOM 858 O O . VAL A 1 101 ? 10.854 8.938 6.774 1.00 63.28 101 VAL A O 1
ATOM 861 N N . ASN A 1 102 ? 11.164 6.957 7.771 1.00 65.94 102 ASN A N 1
ATOM 862 C CA . ASN A 1 102 ? 10.972 7.491 9.125 1.00 65.94 102 ASN A CA 1
ATOM 863 C C . ASN A 1 102 ? 12.055 8.512 9.494 1.00 65.94 102 ASN A C 1
ATOM 865 O O . ASN A 1 102 ? 11.746 9.541 10.087 1.00 65.94 102 ASN A O 1
ATOM 869 N N . LEU A 1 103 ? 13.314 8.239 9.141 1.00 69.19 103 LEU A N 1
ATOM 870 C CA . LEU A 1 103 ? 14.418 9.173 9.364 1.00 69.19 103 LEU A CA 1
ATOM 871 C C . LEU A 1 103 ? 14.240 10.458 8.548 1.00 69.19 103 LEU A C 1
ATOM 873 O O . LEU A 1 103 ? 14.437 11.541 9.093 1.00 69.19 103 LEU A O 1
ATOM 877 N N . MET A 1 104 ? 13.803 10.360 7.288 1.00 69.25 104 MET A N 1
ATOM 878 C CA . MET A 1 104 ? 13.477 11.534 6.471 1.00 69.25 104 MET A CA 1
ATOM 879 C C . MET A 1 104 ? 12.323 12.344 7.062 1.00 69.25 104 MET A C 1
ATOM 881 O O . MET A 1 104 ? 12.447 13.559 7.187 1.00 69.25 104 MET A O 1
ATOM 885 N N . MET A 1 105 ? 11.231 11.696 7.476 1.00 69.69 105 MET A N 1
ATOM 886 C CA . MET A 1 105 ? 10.118 12.389 8.129 1.00 69.69 105 MET A CA 1
ATOM 887 C C . MET A 1 105 ? 10.562 13.074 9.418 1.00 69.69 105 MET A C 1
ATOM 889 O O . MET A 1 105 ? 10.276 14.252 9.590 1.00 69.69 105 MET A O 1
ATOM 893 N N . MET A 1 106 ? 11.331 12.392 10.273 1.00 74.06 106 MET A N 1
ATOM 894 C CA . MET A 1 106 ? 11.898 13.005 11.478 1.00 74.06 106 MET A CA 1
ATOM 895 C C . MET A 1 106 ? 12.778 14.210 11.139 1.00 74.06 106 MET A C 1
ATOM 897 O O . MET A 1 106 ? 12.714 15.230 11.817 1.00 74.06 106 MET A O 1
ATOM 901 N N . GLN A 1 107 ? 13.590 14.128 10.086 1.00 77.88 107 GLN A N 1
ATOM 902 C CA . GLN A 1 107 ? 14.436 15.241 9.672 1.00 77.88 107 GLN A CA 1
ATOM 903 C C . GLN A 1 107 ? 13.615 16.434 9.162 1.00 77.88 107 GLN A C 1
ATOM 905 O O . GLN A 1 107 ? 13.926 17.574 9.505 1.00 77.88 107 GLN A O 1
ATOM 910 N N . ILE A 1 108 ? 12.536 16.185 8.416 1.00 74.00 108 ILE A N 1
ATOM 911 C CA . ILE A 1 108 ? 11.588 17.217 7.976 1.00 74.00 108 ILE A CA 1
ATOM 912 C C . ILE A 1 108 ? 10.869 17.839 9.178 1.00 74.00 108 ILE A C 1
ATOM 914 O O . ILE A 1 108 ? 10.767 19.061 9.255 1.00 74.00 108 ILE A O 1
ATOM 918 N N . GLU A 1 109 ? 10.412 17.039 10.142 1.00 82.06 109 GLU A N 1
ATOM 919 C CA . GLU A 1 109 ? 9.783 17.523 11.378 1.00 82.06 109 GLU A CA 1
ATOM 920 C C . GLU A 1 109 ? 10.741 18.412 12.184 1.00 82.06 109 GLU A C 1
ATOM 922 O O . GLU A 1 109 ? 10.344 19.479 12.650 1.00 82.06 109 GLU A O 1
ATOM 927 N N . VAL A 1 110 ? 12.017 18.020 12.290 1.00 85.06 110 VAL A N 1
ATOM 928 C CA . VAL A 1 110 ? 13.066 18.803 12.966 1.00 85.06 110 VAL A CA 1
ATOM 929 C C . VAL A 1 110 ? 13.344 20.118 12.236 1.00 85.06 110 VAL A C 1
ATOM 931 O O . VAL A 1 110 ? 13.493 21.152 12.880 1.00 85.06 110 VAL A O 1
ATOM 934 N N . GLN A 1 111 ? 13.399 20.106 10.903 1.00 80.19 111 GLN A N 1
ATOM 935 C CA . GLN A 1 111 ? 13.691 21.304 10.108 1.00 80.19 111 GLN A CA 1
ATOM 936 C C . GLN A 1 111 ? 12.512 22.278 10.029 1.00 80.19 111 GLN A C 1
ATOM 938 O O . GLN A 1 111 ? 12.710 23.489 9.996 1.00 80.19 111 GLN A O 1
ATOM 943 N N . THR A 1 112 ? 11.285 21.762 9.970 1.00 80.25 112 THR A N 1
ATOM 944 C CA . THR A 1 112 ? 10.079 22.574 9.752 1.00 80.25 112 THR A CA 1
ATOM 945 C C . THR A 1 112 ? 9.328 22.901 11.041 1.00 80.25 112 THR A C 1
ATOM 947 O O . THR A 1 112 ? 8.450 23.765 11.028 1.00 80.25 112 THR A O 1
ATOM 950 N N . GLY A 1 113 ? 9.627 22.201 12.140 1.00 76.25 113 GLY A N 1
ATOM 951 C CA . GLY A 1 113 ? 8.910 22.297 13.414 1.00 76.25 113 GLY A CA 1
ATOM 952 C C . GLY A 1 113 ? 7.460 21.801 13.352 1.00 76.25 113 GLY A C 1
ATOM 953 O O . GLY A 1 113 ? 6.717 21.955 14.321 1.00 76.25 113 GLY A O 1
ATOM 954 N N . LYS A 1 114 ? 7.026 21.236 12.219 1.00 70.56 114 LYS A N 1
ATOM 955 C CA . LYS A 1 114 ? 5.664 20.747 12.008 1.00 70.56 114 LYS A CA 1
ATOM 956 C C . LYS A 1 114 ? 5.657 19.235 12.119 1.00 70.56 114 LYS A C 1
ATOM 958 O O . LYS A 1 114 ? 6.349 18.561 11.367 1.00 70.56 114 LYS A O 1
ATOM 963 N N . GLN A 1 115 ? 4.844 18.718 13.033 1.00 67.88 115 GLN A N 1
ATOM 964 C CA . GLN A 1 115 ? 4.649 17.283 13.178 1.00 67.88 115 GLN A CA 1
ATOM 965 C C . GLN A 1 115 ? 3.943 16.725 11.938 1.00 67.88 115 GLN A C 1
ATOM 967 O O . GLN A 1 115 ? 2.870 17.203 11.555 1.00 67.88 115 GLN A O 1
ATOM 972 N N . MET A 1 116 ? 4.535 15.705 11.328 1.00 64.75 116 MET A N 1
ATOM 973 C CA . MET A 1 116 ? 3.947 15.000 10.202 1.00 64.75 116 MET A CA 1
ATOM 974 C C . MET A 1 116 ? 2.864 14.069 10.749 1.00 64.75 116 MET A C 1
ATOM 976 O O . MET A 1 116 ? 3.095 13.244 11.641 1.00 64.75 116 MET A O 1
ATOM 980 N N . LYS A 1 117 ? 1.628 14.234 10.264 1.00 58.22 117 LYS A N 1
ATOM 981 C CA . LYS A 1 117 ? 0.525 13.356 10.663 1.00 58.22 117 LYS A CA 1
ATOM 982 C C . LYS A 1 117 ? 0.788 11.970 10.100 1.00 58.22 117 LYS A C 1
ATOM 984 O O . LYS A 1 117 ? 0.875 11.809 8.893 1.00 58.22 117 LYS A O 1
ATOM 989 N N . ARG A 1 118 ? 0.874 10.983 10.989 1.00 60.06 118 ARG A N 1
ATOM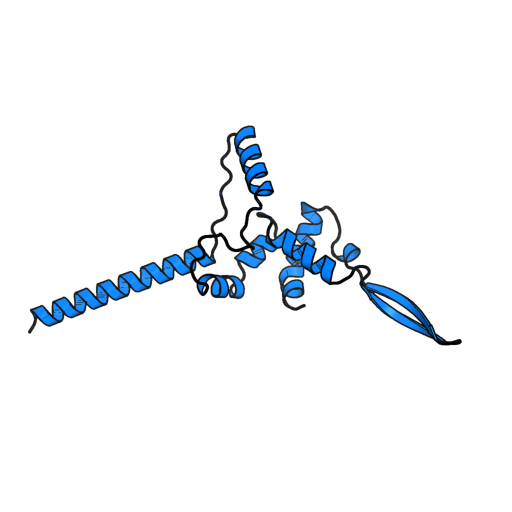 990 C CA . ARG A 1 118 ? 0.983 9.578 10.598 1.00 60.06 118 ARG A CA 1
ATOM 991 C C . ARG A 1 118 ? -0.340 9.117 9.978 1.00 60.06 118 ARG A C 1
ATOM 993 O O . ARG A 1 118 ? -1.396 9.499 10.496 1.00 60.06 118 ARG A O 1
ATOM 1000 N N . PRO A 1 119 ? -0.304 8.266 8.949 1.00 58.03 119 PRO A N 1
ATOM 1001 C CA . PRO A 1 119 ? -1.500 7.814 8.272 1.00 58.03 119 PRO A CA 1
ATOM 1002 C C . PRO A 1 119 ? -2.206 6.796 9.170 1.00 58.03 119 PRO A C 1
ATOM 1004 O O . PRO A 1 119 ? -1.585 5.903 9.759 1.00 58.03 119 PRO A O 1
ATOM 1007 N N . ILE A 1 120 ? -3.519 6.953 9.314 1.00 64.19 120 ILE A N 1
ATOM 1008 C CA . ILE A 1 120 ? -4.350 5.996 10.040 1.00 64.19 120 ILE A CA 1
ATOM 1009 C C . ILE A 1 120 ? -4.718 4.876 9.070 1.00 64.19 120 ILE A C 1
ATOM 1011 O O . ILE A 1 120 ? -5.167 5.126 7.959 1.00 64.19 120 ILE A O 1
ATOM 1015 N N . ILE A 1 121 ? -4.508 3.632 9.493 1.00 70.00 121 ILE A N 1
ATOM 1016 C CA . ILE A 1 121 ? -4.728 2.447 8.663 1.00 70.00 121 ILE A CA 1
ATOM 1017 C C . ILE A 1 121 ? -6.210 2.033 8.745 1.00 70.00 121 ILE A C 1
ATOM 1019 O O . ILE A 1 121 ? -6.633 1.596 9.823 1.00 70.00 121 ILE A O 1
ATOM 1023 N N . PRO A 1 122 ? -6.986 2.052 7.642 1.00 71.56 122 PRO A N 1
ATOM 1024 C CA . PRO A 1 122 ? -8.426 1.756 7.680 1.00 71.56 122 PRO A CA 1
ATOM 1025 C C . PRO A 1 122 ? -8.765 0.356 8.225 1.00 71.56 122 PRO A C 1
ATOM 1027 O O . PRO A 1 122 ? -9.695 0.181 9.015 1.00 71.56 122 PRO A O 1
ATOM 1030 N N . GLY A 1 123 ? -7.958 -0.660 7.898 1.00 72.12 123 GLY A N 1
ATOM 1031 C CA . GLY A 1 123 ? -8.130 -2.016 8.439 1.00 72.12 123 GLY A CA 1
ATOM 1032 C C . GLY A 1 123 ? -7.970 -2.103 9.965 1.00 72.12 123 GLY A C 1
ATOM 1033 O O . GLY A 1 123 ? -8.620 -2.929 10.615 1.00 72.12 123 GLY A O 1
ATOM 1034 N N . LEU A 1 124 ? -7.145 -1.233 10.561 1.00 72.00 124 LEU A N 1
ATOM 1035 C CA . LEU A 1 124 ? -6.943 -1.176 12.010 1.00 72.00 124 LEU A CA 1
ATOM 1036 C C . LEU A 1 124 ? -8.168 -0.572 12.711 1.00 72.00 124 LEU A C 1
ATOM 1038 O O . LEU A 1 124 ? -8.626 -1.112 13.721 1.00 72.00 124 LEU A O 1
ATOM 1042 N N . GLU A 1 125 ? -8.747 0.486 12.141 1.00 77.50 125 GLU A N 1
ATOM 1043 C CA . GLU A 1 125 ? -9.993 1.085 12.630 1.00 77.50 125 GLU A CA 1
ATOM 1044 C C . GLU A 1 125 ? -11.169 0.108 12.548 1.00 77.50 125 GLU A C 1
ATOM 1046 O O . GLU A 1 125 ? -11.925 -0.043 13.514 1.00 77.50 125 GLU A O 1
ATOM 1051 N N . LEU A 1 126 ? -11.299 -0.624 11.436 1.00 79.81 126 LEU A N 1
ATOM 1052 C CA . LEU A 1 126 ? -12.356 -1.622 11.272 1.00 79.81 126 LEU A CA 1
ATOM 1053 C C . LEU A 1 126 ? -12.232 -2.744 12.313 1.00 79.81 126 LEU A C 1
ATOM 1055 O O . LEU A 1 126 ? -13.224 -3.184 12.902 1.00 79.81 126 LEU A O 1
ATOM 1059 N N . LYS A 1 127 ? -11.004 -3.191 12.591 1.00 75.81 127 LYS A N 1
ATOM 1060 C CA . LYS A 1 127 ? -10.722 -4.214 13.606 1.00 75.81 127 LYS A CA 1
ATOM 1061 C C . LYS A 1 127 ? -11.017 -3.713 15.024 1.00 75.81 127 LYS A C 1
ATOM 1063 O O . LYS A 1 127 ? -11.650 -4.438 15.797 1.00 75.81 127 LYS A O 1
ATOM 1068 N N . LEU A 1 128 ? -10.629 -2.479 15.353 1.00 81.25 128 LEU A N 1
ATOM 1069 C CA . LEU A 1 128 ? -10.958 -1.830 16.627 1.00 81.25 128 LEU A CA 1
ATOM 1070 C C . LEU A 1 128 ? -12.478 -1.725 16.810 1.00 81.25 128 LEU A C 1
ATOM 1072 O O . LEU A 1 128 ? -13.008 -2.118 17.850 1.00 81.25 128 LEU A O 1
ATOM 1076 N N . THR A 1 129 ? -13.185 -1.287 15.771 1.00 83.44 129 THR A N 1
ATOM 1077 C CA . THR A 1 129 ? -14.648 -1.170 15.758 1.00 83.44 129 THR A CA 1
ATOM 1078 C C . THR A 1 129 ? -15.313 -2.525 16.006 1.00 83.44 129 THR A C 1
ATOM 1080 O O . THR A 1 129 ? -16.143 -2.655 16.908 1.00 83.44 129 THR A O 1
ATOM 1083 N N . ARG A 1 130 ? -14.882 -3.581 15.297 1.00 85.88 130 ARG A N 1
ATOM 1084 C CA . ARG A 1 130 ? -15.363 -4.961 15.510 1.00 85.88 130 ARG A CA 1
ATOM 1085 C C . ARG A 1 130 ? -15.107 -5.447 16.940 1.00 85.88 130 ARG A C 1
ATOM 1087 O O . ARG A 1 130 ? -15.967 -6.106 17.525 1.00 85.88 130 ARG A O 1
ATOM 1094 N N . LYS A 1 131 ? -13.950 -5.121 17.526 1.00 85.06 131 LYS A N 1
ATOM 1095 C CA . LYS A 1 131 ? -13.621 -5.460 18.921 1.00 85.06 131 LYS A CA 1
ATOM 1096 C C . LYS A 1 131 ? -14.554 -4.748 19.904 1.00 85.06 131 LYS A C 1
ATOM 1098 O O . LYS A 1 131 ? -15.084 -5.401 20.798 1.00 85.06 131 LYS A O 1
ATOM 1103 N N . ILE A 1 132 ? -14.800 -3.450 19.715 1.00 88.38 132 ILE A N 1
ATOM 1104 C CA . ILE A 1 132 ? -15.715 -2.661 20.555 1.00 88.38 132 ILE A CA 1
ATOM 1105 C C . ILE A 1 132 ? -17.132 -3.240 20.509 1.00 88.38 132 ILE A C 1
ATOM 1107 O O . ILE A 1 132 ? -17.739 -3.421 21.564 1.00 88.38 132 ILE A O 1
ATOM 1111 N N . ILE A 1 133 ? -17.640 -3.575 19.318 1.00 89.56 133 ILE A N 1
ATOM 1112 C CA . ILE A 1 133 ? -18.970 -4.184 19.148 1.00 89.56 133 ILE A CA 1
ATOM 1113 C C . ILE A 1 133 ? -19.052 -5.510 19.912 1.00 89.56 133 ILE A C 1
ATOM 1115 O O . ILE A 1 133 ? -19.934 -5.677 20.749 1.00 89.56 133 ILE A O 1
ATOM 1119 N N . ARG A 1 134 ? -18.074 -6.412 19.735 1.00 87.19 134 ARG A N 1
ATOM 1120 C CA . ARG A 1 134 ? -18.042 -7.701 20.453 1.00 87.19 134 ARG A CA 1
ATOM 1121 C C . ARG A 1 134 ? -18.050 -7.534 21.972 1.00 87.19 134 ARG A C 1
ATOM 1123 O O . ARG A 1 134 ? -18.733 -8.293 22.660 1.00 87.19 134 ARG A O 1
ATOM 1130 N N . THR A 1 135 ? -17.306 -6.561 22.497 1.00 88.12 135 THR A N 1
ATOM 1131 C CA . THR A 1 135 ? -17.282 -6.265 23.936 1.00 88.12 135 THR A CA 1
ATOM 1132 C C . THR A 1 135 ? -18.632 -5.738 24.410 1.00 88.12 135 THR A C 1
ATOM 1134 O O . THR A 1 135 ? -19.143 -6.218 25.420 1.00 88.12 135 THR A O 1
ATOM 1137 N N . LYS A 1 136 ? -19.245 -4.802 23.673 1.00 90.00 136 LYS A N 1
ATOM 1138 C CA . LYS A 1 136 ? -20.586 -4.283 23.987 1.00 90.00 136 LYS A CA 1
ATOM 1139 C C . LYS A 1 136 ? -21.628 -5.402 24.001 1.00 90.00 136 LYS A C 1
ATOM 1141 O O . LYS A 1 136 ? -22.373 -5.513 24.971 1.00 90.00 136 LYS A O 1
ATOM 1146 N N . ASP A 1 137 ? -21.609 -6.287 23.008 1.00 90.69 137 ASP A N 1
ATOM 1147 C CA . ASP A 1 137 ? -22.517 -7.436 22.935 1.00 90.69 137 ASP A CA 1
ATOM 1148 C C . ASP A 1 137 ? -22.296 -8.422 24.089 1.00 90.69 137 ASP A C 1
ATOM 1150 O O . ASP A 1 137 ? -23.244 -8.982 24.639 1.00 90.69 137 ASP A O 1
ATOM 1154 N N . ALA A 1 138 ? -21.040 -8.657 24.478 1.00 88.62 138 ALA A N 1
ATOM 1155 C CA . ALA A 1 138 ? -20.715 -9.516 25.612 1.00 88.62 138 ALA A CA 1
ATOM 1156 C C . ALA A 1 138 ? -21.232 -8.931 26.935 1.00 88.62 138 ALA A C 1
ATOM 1158 O O . ALA A 1 138 ? -21.824 -9.663 27.729 1.00 88.62 138 ALA A O 1
ATOM 1159 N N . VAL A 1 139 ? -21.064 -7.621 27.142 1.00 90.00 139 VAL A N 1
ATOM 1160 C CA . VAL A 1 139 ? -21.594 -6.907 28.311 1.00 90.00 139 VAL A CA 1
ATOM 1161 C C . VAL A 1 139 ? -23.121 -6.955 28.327 1.00 90.00 139 VAL A C 1
ATOM 1163 O O . VAL A 1 139 ? -23.693 -7.309 29.355 1.00 90.00 139 VAL A O 1
ATOM 1166 N N . ALA A 1 140 ? -23.781 -6.694 27.195 1.00 89.88 140 ALA A N 1
ATOM 1167 C CA . ALA A 1 140 ? -25.238 -6.770 27.081 1.00 89.88 140 ALA A CA 1
ATOM 1168 C C . ALA A 1 140 ? -25.763 -8.174 27.427 1.00 89.88 140 ALA A C 1
ATOM 1170 O O . ALA A 1 140 ? -26.660 -8.320 28.257 1.00 89.88 140 ALA A O 1
ATOM 1171 N N . ARG A 1 141 ? -25.139 -9.231 26.886 1.00 90.94 141 ARG A N 1
ATOM 1172 C CA . ARG A 1 141 ? -25.480 -10.624 27.225 1.00 90.94 141 ARG A CA 1
ATOM 1173 C C . ARG A 1 141 ? -25.259 -10.945 28.705 1.00 90.94 141 ARG A C 1
ATOM 1175 O O . ARG A 1 141 ? -26.040 -11.692 29.287 1.00 90.94 141 ARG A O 1
ATOM 1182 N N . ALA A 1 142 ? -24.202 -10.418 29.321 1.00 87.25 142 ALA A N 1
ATOM 1183 C CA . ALA A 1 142 ? -23.931 -10.624 30.744 1.00 87.25 142 ALA A CA 1
ATOM 1184 C C . ALA A 1 142 ? -24.965 -9.914 31.635 1.00 87.25 142 ALA A C 1
ATOM 1186 O O . ALA A 1 142 ? -25.443 -10.496 32.610 1.00 87.25 142 ALA A O 1
ATOM 1187 N N . GLN A 1 143 ? -25.346 -8.685 31.279 1.00 91.31 143 GLN A N 1
ATOM 1188 C CA . GLN A 1 143 ? -26.394 -7.932 31.968 1.00 91.31 143 GLN A CA 1
ATOM 1189 C C . GLN A 1 143 ? -27.746 -8.645 31.882 1.00 91.31 143 GLN A C 1
ATOM 1191 O O . GLN A 1 143 ? -28.422 -8.776 32.901 1.00 91.31 143 GLN A O 1
ATOM 1196 N N . GLU A 1 144 ? -28.099 -9.169 30.708 1.00 90.06 144 GLU A N 1
ATOM 1197 C CA . GLU A 1 144 ? -29.348 -9.906 30.509 1.00 90.06 144 GLU A CA 1
ATOM 1198 C C . GLU A 1 144 ? -29.408 -11.181 31.362 1.00 90.06 144 GLU A C 1
ATOM 1200 O O . GLU A 1 144 ? -30.368 -11.401 32.098 1.00 90.06 144 GLU A O 1
ATOM 1205 N N . ARG A 1 145 ? -28.325 -11.972 31.390 1.00 85.19 145 ARG A N 1
ATOM 1206 C CA . ARG A 1 145 ? -28.223 -13.147 32.278 1.00 85.19 145 ARG A CA 1
ATOM 1207 C C . ARG A 1 145 ? -28.393 -12.784 33.754 1.00 85.19 145 ARG A C 1
ATOM 1209 O O . ARG A 1 145 ? -29.023 -13.530 34.498 1.00 85.19 145 ARG A O 1
ATOM 1216 N N . ASN A 1 146 ? -27.833 -11.655 34.190 1.00 85.94 146 ASN A N 1
ATOM 1217 C CA . ASN A 1 146 ? -27.958 -11.199 35.575 1.00 85.94 146 ASN A CA 1
ATOM 1218 C C . ASN A 1 146 ? -29.376 -10.722 35.915 1.00 85.94 146 ASN A C 1
ATOM 1220 O O . ASN A 1 146 ? -29.810 -10.908 37.049 1.00 85.94 146 ASN A O 1
ATOM 1224 N N . ARG A 1 147 ? -30.103 -10.132 34.958 1.00 87.38 147 ARG A N 1
ATOM 1225 C CA . ARG A 1 147 ? -31.520 -9.774 35.132 1.00 87.38 147 ARG A CA 1
ATOM 1226 C C . ARG A 1 147 ? -32.387 -11.017 35.283 1.00 87.38 147 ARG A C 1
ATOM 1228 O O . ARG A 1 147 ? -33.138 -11.100 36.247 1.00 87.38 147 ARG A O 1
ATOM 1235 N N . LEU A 1 148 ? -32.207 -12.005 34.406 1.00 82.31 148 LEU A N 1
ATOM 1236 C CA . LEU A 1 148 ? -32.933 -13.277 34.469 1.00 82.31 148 LEU A CA 1
ATOM 1237 C C . LEU A 1 148 ? -32.673 -14.030 35.784 1.00 82.31 148 LEU A C 1
ATOM 1239 O O . LEU A 1 148 ? -33.606 -14.551 36.379 1.00 82.31 148 LEU A O 1
ATOM 1243 N N . LYS A 1 149 ? -31.432 -14.018 36.293 1.00 75.94 149 LYS A N 1
ATOM 1244 C CA . LYS A 1 149 ? -31.095 -14.604 37.605 1.00 75.94 149 LYS A CA 1
ATOM 1245 C C . LYS A 1 149 ? -31.723 -13.892 38.803 1.00 75.94 149 LYS A C 1
ATOM 1247 O O . LYS A 1 149 ? -31.882 -14.521 39.835 1.00 75.94 149 LYS A O 1
ATOM 1252 N N . LYS A 1 150 ? -32.003 -12.589 38.707 1.00 71.25 150 LYS A N 1
ATOM 1253 C CA . LYS A 1 150 ? -32.661 -11.827 39.782 1.00 71.25 150 LYS A CA 1
ATOM 1254 C C . LYS A 1 150 ? -34.184 -11.969 39.771 1.00 71.25 150 LYS A C 1
ATOM 1256 O O . LYS A 1 150 ? -34.815 -11.609 40.756 1.00 71.25 150 LYS A O 1
ATOM 1261 N N . ALA A 1 151 ? -34.755 -12.408 38.651 1.00 67.38 151 ALA A N 1
ATOM 1262 C CA . ALA A 1 151 ? -36.192 -12.595 38.475 1.00 67.38 151 ALA A CA 1
ATOM 1263 C C . ALA A 1 151 ? -36.665 -14.030 38.788 1.00 67.38 151 ALA A C 1
ATOM 1265 O O . ALA A 1 151 ? -37.868 -14.275 38.767 1.00 67.38 151 ALA A O 1
ATOM 1266 N N . SER A 1 152 ? -35.731 -14.952 39.049 1.00 55.97 152 SER A N 1
ATOM 1267 C CA . SER A 1 152 ? -35.975 -16.338 39.466 1.00 55.97 152 SER A CA 1
ATOM 1268 C C . SER A 1 152 ? -35.649 -16.529 40.939 1.00 55.97 152 SER A C 1
ATOM 1270 O O . SER A 1 152 ? -36.191 -17.511 41.486 1.00 55.97 152 SER A O 1
#

Radius of gyration: 24.56 Å; chains: 1; bounding box: 51×42×85 Å